Protein AF-A0A355F6Y9-F1 (afdb_monomer_lite)

Foldseek 3Di:
DPPPDDPVRVVVVLLVVLCVVPNNVVSVVVVVVVVVDDDPPVVVCCVVQPPHDPVRVVVVVVVVVDD

pLDDT: mean 85.31, std 12.87, range [46.16, 98.25]

Secondary structure (DSSP, 8-state):
------HHHHHHHHHHHHHHHH-HHHHHHHHHHHHHSPP-HHHHHHHHHTT--HHHHHHHHHHHH--

Sequence (67 aa):
MAEALTDDLLRARGMGILEANLGPVEALRFLALLSHEPFDYQSWRDKHFQGMSLEEILGRAANTTRP

Structure (mmCIF, N/CA/C/O backbone):
data_AF-A0A355F6Y9-F1
#
_entry.id   AF-A0A355F6Y9-F1
#
loop_
_atom_site.group_PDB
_atom_site.id
_atom_site.type_symbol
_atom_site.label_atom_id
_atom_site.label_alt_id
_atom_site.label_comp_id
_atom_site.label_asym_id
_atom_site.label_entity_id
_atom_site.label_seq_id
_atom_site.pdbx_PDB_ins_code
_atom_site.Cartn_x
_atom_site.Cartn_y
_atom_site.Cartn_z
_atom_site.occupancy
_atom_site.B_iso_or_equiv
_atom_site.auth_seq_id
_atom_site.auth_comp_id
_atom_site.auth_asym_id
_atom_site.auth_atom_id
_atom_site.pdbx_PDB_model_num
ATOM 1 N N . MET A 1 1 ? 6.613 -13.840 16.234 1.00 47.47 1 MET A N 1
ATOM 2 C CA . MET A 1 1 ? 6.599 -12.388 15.966 1.00 47.47 1 MET A CA 1
ATOM 3 C C . MET A 1 1 ? 6.637 -12.202 14.460 1.00 47.47 1 MET A C 1
ATOM 5 O O . MET A 1 1 ? 7.532 -12.763 13.844 1.00 47.47 1 MET A O 1
ATOM 9 N N . ALA A 1 2 ? 5.693 -11.478 13.857 1.00 51.34 2 ALA A N 1
ATOM 10 C CA . ALA A 1 2 ? 6.019 -10.821 12.596 1.00 51.34 2 ALA A CA 1
ATOM 11 C C . ALA A 1 2 ? 6.858 -9.609 13.000 1.00 51.34 2 ALA A C 1
ATOM 13 O O . ALA A 1 2 ? 6.353 -8.708 13.664 1.00 51.34 2 ALA A O 1
ATOM 14 N N . GLU A 1 3 ? 8.160 -9.671 12.750 1.00 60.75 3 GLU A N 1
ATOM 15 C CA . GLU A 1 3 ? 9.057 -8.543 12.967 1.00 60.75 3 GLU A CA 1
ATOM 16 C C . GLU A 1 3 ? 8.483 -7.327 12.231 1.00 60.75 3 GLU A C 1
ATOM 18 O O . GLU A 1 3 ? 8.150 -7.421 11.045 1.00 60.75 3 GLU A O 1
ATOM 23 N N . ALA A 1 4 ? 8.277 -6.220 12.952 1.00 68.69 4 ALA A N 1
ATOM 24 C CA . ALA A 1 4 ? 7.867 -4.976 12.325 1.00 68.69 4 ALA A CA 1
ATOM 25 C C . ALA A 1 4 ? 8.985 -4.590 11.358 1.00 68.69 4 ALA A C 1
ATOM 27 O O . ALA A 1 4 ? 10.106 -4.302 11.776 1.00 68.69 4 ALA A O 1
ATOM 28 N N . LEU A 1 5 ? 8.693 -4.680 10.062 1.00 78.50 5 LEU A N 1
ATOM 29 C CA . LEU A 1 5 ? 9.660 -4.338 9.035 1.00 78.50 5 LEU A CA 1
ATOM 30 C C . LEU A 1 5 ? 10.060 -2.882 9.242 1.00 78.50 5 LEU A C 1
ATOM 32 O O . LEU A 1 5 ? 9.194 -2.022 9.408 1.00 78.50 5 LEU A O 1
ATOM 36 N N . THR A 1 6 ? 11.362 -2.610 9.206 1.00 92.12 6 THR A N 1
ATOM 37 C CA . THR A 1 6 ? 11.828 -1.232 9.073 1.00 92.12 6 THR A CA 1
ATOM 38 C C . THR A 1 6 ? 11.218 -0.631 7.815 1.00 92.12 6 THR A C 1
ATOM 40 O O . THR A 1 6 ? 10.947 -1.345 6.844 1.00 92.12 6 THR A O 1
ATOM 43 N N . ASP A 1 7 ? 11.018 0.682 7.811 1.00 91.94 7 ASP A N 1
ATOM 44 C CA . ASP A 1 7 ? 10.408 1.366 6.676 1.00 91.94 7 ASP A CA 1
ATOM 45 C C . ASP A 1 7 ? 11.109 1.033 5.346 1.00 91.94 7 ASP A C 1
ATOM 47 O O . ASP A 1 7 ? 10.451 0.857 4.321 1.00 91.94 7 ASP A O 1
ATOM 51 N N . ASP A 1 8 ? 12.436 0.880 5.364 1.00 91.38 8 ASP A N 1
ATOM 52 C CA . ASP A 1 8 ? 13.228 0.493 4.193 1.00 91.38 8 ASP A CA 1
ATOM 53 C C . ASP A 1 8 ? 12.929 -0.932 3.724 1.00 91.38 8 ASP A C 1
ATO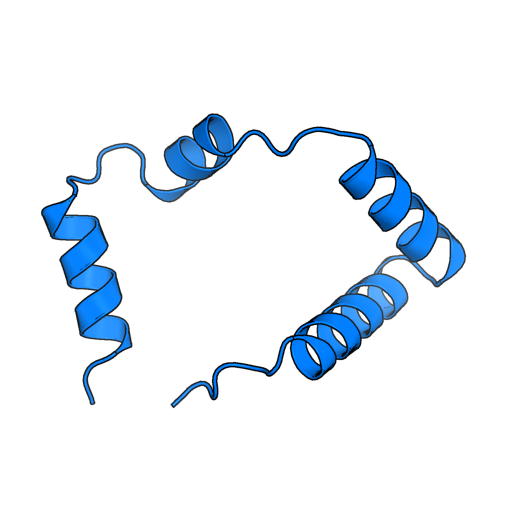M 55 O O . ASP A 1 8 ? 12.733 -1.159 2.529 1.00 91.38 8 ASP A O 1
ATOM 59 N N . LEU A 1 9 ? 12.834 -1.893 4.648 1.00 93.06 9 LEU A N 1
ATOM 60 C CA . LEU A 1 9 ? 12.487 -3.275 4.314 1.00 93.06 9 LEU A CA 1
ATOM 61 C C . LEU A 1 9 ? 11.039 -3.391 3.834 1.00 93.06 9 LEU A C 1
ATOM 63 O O . LEU A 1 9 ? 10.757 -4.150 2.904 1.00 93.06 9 LEU A O 1
ATOM 67 N N . LEU A 1 10 ? 10.124 -2.627 4.432 1.00 93.44 10 LEU A N 1
ATOM 68 C CA . LEU A 1 10 ? 8.731 -2.570 4.008 1.00 93.44 10 LEU A CA 1
ATOM 69 C C . LEU A 1 10 ? 8.616 -2.008 2.586 1.00 93.44 10 LEU A C 1
ATOM 71 O O . LEU A 1 10 ? 7.939 -2.609 1.750 1.00 93.44 10 LEU A O 1
ATOM 75 N N . ARG A 1 11 ? 9.323 -0.908 2.288 1.00 92.38 11 ARG A N 1
ATOM 76 C CA . ARG A 1 11 ? 9.384 -0.313 0.944 1.00 92.38 11 ARG A CA 1
ATOM 77 C C . ARG A 1 11 ? 9.988 -1.272 -0.077 1.00 92.38 11 ARG A C 1
ATOM 79 O O . ARG A 1 11 ? 9.385 -1.481 -1.126 1.00 92.38 11 ARG A O 1
ATOM 86 N N . ALA A 1 12 ? 11.127 -1.890 0.237 1.00 94.25 12 ALA A N 1
ATOM 87 C CA . ALA A 1 12 ? 11.793 -2.832 -0.661 1.00 94.25 12 ALA A CA 1
ATOM 88 C C . ALA A 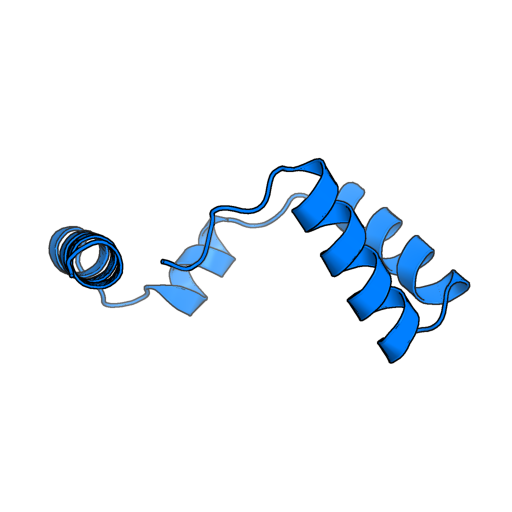1 12 ? 10.901 -4.043 -0.974 1.00 94.25 12 ALA A C 1
ATOM 90 O O . ALA A 1 12 ? 10.738 -4.423 -2.135 1.00 94.25 12 ALA A O 1
ATOM 91 N N . ARG A 1 13 ? 10.258 -4.611 0.053 1.00 96.06 13 ARG A N 1
ATOM 92 C CA . ARG A 1 13 ? 9.316 -5.723 -0.115 1.00 96.06 13 ARG A CA 1
ATOM 93 C C . ARG A 1 13 ? 8.089 -5.313 -0.926 1.00 96.06 13 ARG A C 1
ATOM 95 O O . ARG A 1 13 ? 7.670 -6.065 -1.802 1.00 96.06 13 ARG A O 1
ATOM 102 N N . GLY A 1 14 ? 7.519 -4.143 -0.641 1.00 95.12 14 GLY A N 1
ATOM 103 C CA . GLY A 1 14 ? 6.377 -3.601 -1.374 1.00 95.12 14 GLY A CA 1
ATOM 104 C C . GLY A 1 14 ? 6.695 -3.397 -2.853 1.00 95.12 14 GLY A C 1
ATOM 105 O O . GLY A 1 14 ? 5.946 -3.868 -3.706 1.00 95.12 14 GLY A O 1
ATOM 106 N N . MET A 1 15 ? 7.843 -2.786 -3.157 1.00 96.00 15 MET A N 1
ATOM 107 C CA . MET A 1 15 ? 8.296 -2.586 -4.533 1.00 96.00 15 MET A CA 1
ATOM 108 C C . MET A 1 15 ? 8.478 -3.918 -5.265 1.00 96.00 15 MET A C 1
ATOM 110 O O . MET A 1 15 ? 7.942 -4.083 -6.355 1.00 96.00 15 MET A O 1
ATOM 114 N N . GLY A 1 16 ? 9.134 -4.904 -4.642 1.00 97.44 16 GLY A N 1
ATOM 115 C CA . GLY A 1 16 ? 9.321 -6.223 -5.253 1.00 97.44 16 GLY A CA 1
ATOM 116 C C . GLY A 1 16 ? 8.003 -6.928 -5.592 1.00 97.44 16 GLY A C 1
ATOM 117 O O . GLY A 1 16 ? 7.885 -7.545 -6.648 1.00 97.44 16 GLY A O 1
ATOM 118 N N . ILE A 1 17 ? 6.979 -6.801 -4.740 1.00 97.88 17 ILE A N 1
ATOM 119 C CA . ILE A 1 17 ? 5.640 -7.344 -5.021 1.00 97.88 17 ILE A CA 1
ATOM 120 C C . ILE A 1 17 ? 4.989 -6.610 -6.198 1.00 97.88 17 ILE A C 1
ATOM 122 O O . ILE A 1 17 ? 4.407 -7.260 -7.069 1.00 97.88 17 ILE A O 1
ATOM 126 N N . LEU A 1 18 ? 5.078 -5.279 -6.239 1.00 97.38 18 LEU A N 1
ATOM 127 C CA . LEU A 1 18 ? 4.508 -4.480 -7.325 1.00 97.38 18 LEU A CA 1
ATOM 128 C C . LEU A 1 18 ? 5.168 -4.818 -8.664 1.00 97.38 18 LEU A C 1
ATOM 130 O O . LEU A 1 18 ? 4.465 -5.108 -9.628 1.00 97.38 18 LEU A O 1
ATOM 134 N N . GLU A 1 19 ? 6.499 -4.857 -8.718 1.00 97.50 19 GLU A N 1
ATOM 135 C CA . GLU A 1 19 ? 7.238 -5.203 -9.935 1.00 97.50 19 GLU A CA 1
ATOM 136 C C . GLU A 1 19 ? 6.945 -6.630 -10.403 1.00 97.50 19 GLU A C 1
ATOM 138 O O . GLU A 1 19 ? 6.757 -6.847 -11.598 1.00 97.50 19 GLU A O 1
ATOM 143 N N . ALA A 1 20 ? 6.838 -7.593 -9.481 1.00 98.12 20 ALA A N 1
ATOM 144 C CA . ALA A 1 20 ? 6.536 -8.982 -9.822 1.00 98.12 20 ALA A CA 1
ATOM 145 C C . ALA A 1 20 ? 5.140 -9.168 -10.443 1.00 98.12 20 ALA A C 1
ATOM 147 O O . ALA A 1 20 ? 4.949 -10.085 -11.238 1.00 98.12 20 ALA A O 1
ATOM 148 N N . ASN A 1 21 ? 4.168 -8.323 -10.082 1.00 98.25 21 ASN A N 1
ATOM 149 C CA . ASN A 1 21 ? 2.784 -8.450 -10.553 1.00 98.25 21 ASN A CA 1
ATOM 150 C C . ASN A 1 21 ? 2.443 -7.512 -11.718 1.00 98.25 21 ASN A C 1
ATOM 152 O O . ASN A 1 21 ? 1.603 -7.855 -12.545 1.00 98.25 21 ASN A O 1
ATOM 156 N N . LEU A 1 22 ? 3.061 -6.331 -11.778 1.00 97.69 22 LEU A N 1
ATOM 157 C CA . LEU A 1 22 ? 2.730 -5.281 -12.747 1.00 97.69 22 LEU A CA 1
ATOM 158 C C . LEU A 1 22 ? 3.845 -5.048 -13.776 1.00 97.69 22 LEU A C 1
ATOM 160 O O . LEU A 1 22 ? 3.598 -4.502 -14.848 1.00 97.69 22 LEU A O 1
ATOM 164 N N . GLY A 1 23 ? 5.077 -5.453 -13.468 1.00 97.69 23 GLY A N 1
ATOM 165 C CA . GLY A 1 23 ? 6.272 -5.012 -14.177 1.00 97.69 23 GLY A CA 1
ATOM 166 C C . GLY A 1 23 ? 6.749 -3.626 -13.714 1.00 97.69 23 GLY A C 1
ATOM 167 O O . GLY A 1 23 ? 5.998 -2.865 -13.099 1.00 97.69 23 GLY A O 1
ATOM 168 N N . PRO A 1 24 ? 8.009 -3.263 -14.009 1.00 95.81 24 PRO A N 1
ATOM 169 C CA . PRO A 1 24 ? 8.662 -2.090 -13.421 1.00 95.81 24 PRO A CA 1
ATOM 170 C C . PRO A 1 24 ? 8.019 -0.754 -13.818 1.00 95.81 24 PRO A C 1
ATOM 172 O O . PRO A 1 24 ? 7.884 0.144 -12.991 1.00 95.81 24 PRO A O 1
ATOM 175 N N . VAL A 1 25 ? 7.575 -0.615 -15.071 1.00 97.06 25 VAL A N 1
ATOM 176 C CA . VAL A 1 25 ? 6.973 0.636 -15.572 1.00 97.06 25 VAL A CA 1
ATOM 177 C C . VAL A 1 25 ? 5.612 0.896 -14.923 1.00 97.06 25 VAL A C 1
ATOM 179 O O . VAL A 1 25 ? 5.334 2.003 -14.464 1.00 97.06 25 VAL A O 1
ATOM 182 N N . GLU A 1 26 ? 4.771 -0.133 -14.851 1.00 97.81 26 GLU A N 1
ATOM 183 C CA . GLU A 1 26 ? 3.424 -0.025 -14.291 1.00 97.81 26 GLU A CA 1
ATOM 184 C C . GLU A 1 26 ? 3.442 0.100 -12.765 1.00 97.81 26 GLU A C 1
ATOM 186 O O . GLU A 1 26 ? 2.656 0.864 -12.207 1.00 97.81 26 GLU A O 1
ATOM 191 N N . ALA A 1 27 ? 4.390 -0.557 -12.089 1.00 96.81 27 ALA A N 1
ATOM 192 C CA . ALA A 1 27 ? 4.621 -0.381 -10.658 1.00 96.81 27 ALA A CA 1
ATOM 193 C C . ALA A 1 27 ? 4.952 1.080 -10.301 1.00 96.81 27 ALA A C 1
ATOM 195 O O . ALA A 1 27 ? 4.363 1.645 -9.378 1.00 96.81 27 ALA A O 1
ATOM 196 N N . LEU A 1 28 ? 5.845 1.722 -11.062 1.00 95.19 28 LEU A N 1
ATOM 197 C CA . LEU A 1 28 ? 6.184 3.133 -10.855 1.00 95.19 28 LEU A CA 1
ATOM 198 C C . LEU A 1 28 ? 4.999 4.061 -11.143 1.00 95.19 28 LEU A C 1
ATOM 200 O O . LEU A 1 28 ? 4.744 4.984 -10.368 1.00 95.19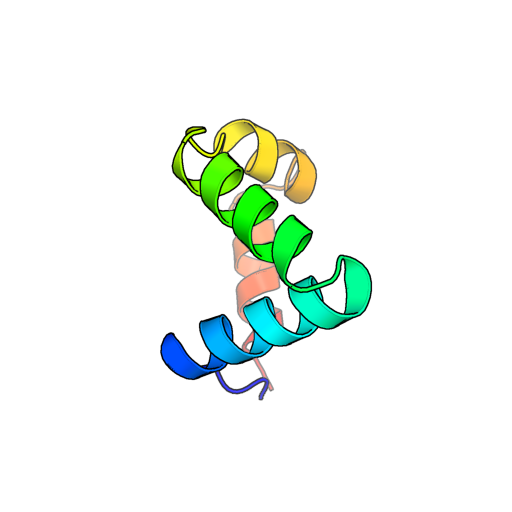 28 LEU A O 1
ATOM 204 N N . ARG A 1 29 ? 4.240 3.806 -12.219 1.00 94.62 29 ARG A N 1
ATOM 205 C CA . ARG A 1 29 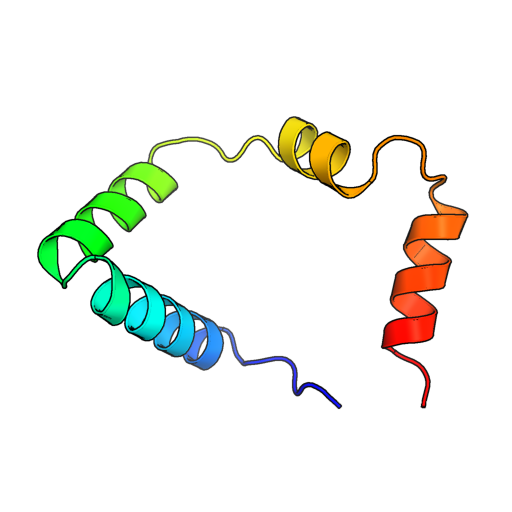? 3.031 4.584 -12.535 1.00 94.62 29 ARG A CA 1
ATOM 206 C C . ARG A 1 29 ? 1.977 4.460 -11.433 1.00 94.62 29 ARG A C 1
ATOM 208 O O . ARG A 1 29 ? 1.377 5.464 -11.061 1.00 94.62 29 ARG A O 1
ATOM 215 N N . PHE A 1 30 ? 1.788 3.260 -10.884 1.00 93.56 30 PHE A N 1
ATOM 216 C CA . PHE A 1 30 ? 0.900 3.021 -9.747 1.00 93.56 30 PHE A CA 1
ATOM 217 C C . PHE A 1 30 ? 1.317 3.833 -8.515 1.00 93.56 30 PHE A C 1
ATOM 219 O O . PHE A 1 30 ? 0.482 4.521 -7.934 1.00 93.56 30 PHE A O 1
ATOM 226 N N . LEU A 1 31 ? 2.602 3.812 -8.143 1.00 92.19 31 LEU A N 1
ATOM 227 C CA . LEU A 1 31 ? 3.100 4.592 -7.004 1.00 92.19 31 LEU A CA 1
ATOM 228 C C . LEU A 1 31 ? 2.941 6.101 -7.216 1.00 92.19 31 LEU A C 1
ATOM 230 O O . LEU A 1 31 ? 2.577 6.812 -6.281 1.00 92.19 31 LEU A O 1
ATOM 234 N N . ALA A 1 32 ? 3.165 6.586 -8.440 1.00 91.50 32 ALA A N 1
ATOM 235 C CA . ALA A 1 32 ? 2.928 7.984 -8.778 1.00 91.50 32 ALA A CA 1
ATOM 236 C C . ALA A 1 32 ? 1.453 8.359 -8.562 1.00 91.50 32 ALA A C 1
ATOM 238 O O . ALA A 1 32 ? 1.170 9.320 -7.849 1.00 91.50 32 ALA A O 1
ATOM 239 N N . LEU A 1 33 ? 0.511 7.570 -9.087 1.00 90.31 33 LEU A N 1
ATOM 240 C CA . LEU A 1 33 ? -0.926 7.797 -8.880 1.00 90.31 33 LEU A CA 1
ATOM 241 C C . LEU A 1 33 ? -1.305 7.766 -7.394 1.00 90.31 33 LEU A C 1
ATOM 243 O O . LEU A 1 33 ? -1.984 8.671 -6.918 1.00 90.31 33 LEU A O 1
ATOM 247 N N . LEU A 1 34 ? -0.784 6.790 -6.646 1.00 87.00 34 LEU A N 1
ATOM 248 C CA . LEU A 1 34 ? -1.011 6.671 -5.205 1.00 87.00 34 LEU A CA 1
ATOM 249 C C . LEU A 1 34 ? -0.502 7.895 -4.425 1.00 87.00 34 LEU A C 1
ATOM 251 O O . LEU A 1 34 ? -1.082 8.254 -3.407 1.00 87.00 34 LEU A O 1
ATOM 255 N N . SER A 1 35 ? 0.576 8.537 -4.887 1.00 82.38 35 SER A N 1
ATOM 256 C CA . SER A 1 35 ? 1.116 9.753 -4.265 1.00 82.38 35 SER A CA 1
ATOM 257 C C . SER A 1 35 ? 0.333 11.025 -4.609 1.00 82.38 35 SER A C 1
ATOM 259 O O . SER A 1 35 ? 0.391 12.002 -3.863 1.00 82.38 35 SER A O 1
ATOM 261 N N . HIS A 1 36 ? -0.385 11.022 -5.734 1.00 82.12 36 HIS A N 1
ATOM 262 C CA . HIS A 1 36 ? -1.162 12.165 -6.208 1.00 82.12 36 HIS A CA 1
ATOM 263 C C . HIS A 1 36 ? -2.581 12.200 -5.634 1.00 82.12 36 HIS A C 1
ATOM 265 O O . HIS A 1 36 ? -3.145 13.286 -5.490 1.00 82.12 36 HIS A O 1
ATOM 271 N N . GLU A 1 37 ? -3.155 11.045 -5.299 1.00 76.56 37 GLU A N 1
ATOM 272 C CA . GLU A 1 37 ? -4.499 10.959 -4.733 1.00 76.56 37 GLU A CA 1
ATOM 273 C C . GLU A 1 37 ? -4.451 10.922 -3.195 1.00 76.56 37 GLU A C 1
ATOM 275 O O . GLU A 1 37 ? -3.747 10.090 -2.618 1.00 76.56 37 GLU A O 1
ATOM 280 N N . PRO A 1 38 ? -5.195 11.796 -2.487 1.00 78.44 38 PRO A N 1
ATOM 281 C CA . PRO A 1 38 ? -5.298 11.696 -1.039 1.00 78.44 38 PRO A CA 1
ATOM 282 C C . PRO A 1 38 ? -5.953 10.363 -0.671 1.00 78.44 38 PRO A C 1
ATOM 284 O O . PRO A 1 38 ? -7.056 10.049 -1.117 1.00 78.44 38 PRO A O 1
ATOM 287 N N . PHE A 1 39 ? -5.275 9.581 0.167 1.00 81.75 39 PHE A N 1
ATOM 288 C CA . PHE A 1 39 ? -5.822 8.322 0.648 1.00 81.75 39 PHE A CA 1
ATOM 289 C C . PHE A 1 39 ? -7.041 8.584 1.535 1.00 81.75 39 PHE A C 1
ATOM 291 O O . PHE A 1 39 ? -6.924 9.180 2.609 1.00 81.75 39 PHE A O 1
ATOM 298 N N . ASP A 1 40 ? -8.210 8.112 1.103 1.00 87.44 40 ASP A N 1
ATOM 299 C CA . ASP A 1 40 ? -9.429 8.195 1.897 1.00 87.44 40 ASP A CA 1
ATOM 300 C C . ASP A 1 40 ? -9.384 7.175 3.044 1.00 87.44 40 ASP A C 1
ATOM 302 O O . ASP A 1 40 ? -9.875 6.043 2.958 1.00 87.44 40 ASP A O 1
ATOM 306 N N . TYR A 1 41 ? -8.763 7.602 4.145 1.00 80.62 41 TYR A N 1
ATOM 307 C CA . TYR A 1 41 ? -8.674 6.817 5.368 1.00 80.62 41 TYR A CA 1
ATOM 308 C C . TYR A 1 41 ? -10.055 6.445 5.916 1.00 80.62 41 TYR A C 1
ATOM 310 O O . TYR A 1 41 ? -10.202 5.384 6.521 1.00 80.62 41 TYR A O 1
ATOM 318 N N . GLN A 1 42 ? -11.075 7.280 5.701 1.00 85.50 42 GLN A N 1
ATOM 319 C CA . GLN A 1 42 ? -12.410 7.027 6.224 1.00 85.50 42 GLN A CA 1
ATOM 320 C C . GLN A 1 42 ? -13.075 5.877 5.471 1.00 85.50 42 GLN A C 1
ATOM 322 O O . GLN A 1 42 ? -13.497 4.911 6.108 1.00 85.50 42 GLN A O 1
ATOM 327 N N . SER A 1 43 ? -13.047 5.910 4.138 1.00 87.88 43 SER A N 1
ATOM 328 C CA . SER A 1 43 ? -13.526 4.802 3.304 1.00 87.88 43 SER A CA 1
ATOM 329 C C . SER A 1 43 ? -12.751 3.506 3.556 1.00 87.88 43 SER A C 1
ATOM 331 O O . SER A 1 43 ? -13.344 2.428 3.637 1.00 87.88 43 SER A O 1
ATOM 333 N N . TRP A 1 44 ? -11.425 3.586 3.718 1.00 88.75 44 TRP A N 1
ATOM 334 C CA . TRP A 1 44 ? -10.614 2.413 4.049 1.00 88.75 44 TRP A CA 1
ATOM 335 C C . TRP A 1 44 ? -10.997 1.826 5.412 1.00 88.75 44 TRP A C 1
ATOM 337 O O . TRP A 1 44 ? -11.253 0.627 5.528 1.00 88.75 44 TRP A O 1
ATOM 347 N N . ARG A 1 45 ? -11.086 2.668 6.445 1.00 86.25 45 ARG A N 1
ATOM 348 C CA . ARG A 1 45 ? -11.452 2.242 7.797 1.00 86.25 45 ARG A CA 1
ATOM 349 C C . ARG A 1 45 ? -12.842 1.617 7.815 1.00 86.25 45 ARG A C 1
ATOM 351 O O . ARG A 1 45 ? -13.007 0.565 8.424 1.00 86.25 45 ARG A O 1
ATOM 358 N N . ASP A 1 46 ? -13.809 2.218 7.131 1.00 88.44 46 ASP A N 1
ATOM 359 C CA . ASP A 1 46 ? -15.166 1.686 7.057 1.00 88.44 46 ASP A CA 1
ATOM 360 C C . ASP A 1 46 ? -15.151 0.306 6.379 1.00 88.44 46 ASP A C 1
ATOM 362 O O . ASP A 1 46 ? -15.619 -0.668 6.957 1.00 88.44 46 ASP A O 1
ATOM 366 N N . LYS A 1 47 ? -14.476 0.146 5.236 1.00 90.12 47 LYS A N 1
ATOM 367 C CA . LYS A 1 47 ? -14.353 -1.162 4.566 1.00 90.12 47 LYS A CA 1
ATOM 368 C C . LYS A 1 47 ? -13.790 -2.270 5.467 1.00 90.12 47 LYS A C 1
ATOM 370 O O . LYS A 1 47 ? -14.173 -3.430 5.319 1.00 90.12 47 LYS A O 1
ATOM 375 N N . HIS A 1 48 ? -12.850 -1.940 6.350 1.00 87.00 48 HIS A N 1
ATOM 376 C CA . HIS A 1 48 ? -12.121 -2.931 7.144 1.00 87.00 48 HIS A CA 1
ATOM 377 C C . HIS A 1 48 ? -12.666 -3.131 8.566 1.00 87.00 48 HIS A C 1
ATOM 379 O O . HIS A 1 48 ? -12.462 -4.203 9.138 1.00 87.00 48 HIS A O 1
ATOM 385 N N . PHE A 1 49 ? -13.360 -2.140 9.126 1.00 87.75 49 PHE A N 1
ATOM 386 C CA . PHE A 1 49 ? -13.792 -2.128 10.527 1.00 87.75 49 PHE A CA 1
ATOM 387 C C . PHE A 1 49 ? -15.254 -1.700 10.722 1.00 87.75 49 PHE A C 1
ATOM 389 O O . PHE A 1 49 ? -15.677 -1.465 11.855 1.00 87.75 49 PHE A O 1
ATOM 396 N N . GLN A 1 50 ? -16.050 -1.582 9.655 1.00 87.62 50 GLN A N 1
ATOM 397 C CA . GLN A 1 50 ? -17.471 -1.259 9.777 1.00 87.62 50 GLN A CA 1
ATOM 398 C C . GLN A 1 50 ? -18.195 -2.269 10.672 1.00 87.62 50 GLN A C 1
ATOM 400 O O . GLN A 1 50 ? -18.028 -3.482 10.552 1.00 87.62 50 GLN A O 1
ATOM 405 N N . GLY A 1 51 ? -19.023 -1.738 11.573 1.00 85.44 51 GLY A N 1
ATOM 406 C CA . GLY A 1 51 ? -19.779 -2.532 12.538 1.00 85.44 51 GLY A CA 1
ATOM 407 C C . GLY A 1 51 ? -18.965 -3.010 13.739 1.00 85.44 51 GLY A C 1
ATOM 408 O O . GLY A 1 51 ? -19.546 -3.657 14.602 1.00 85.44 51 GLY A O 1
ATOM 409 N N . MET A 1 52 ? -17.670 -2.682 13.816 1.00 88.06 52 MET A N 1
ATOM 410 C CA . MET A 1 52 ? -16.853 -2.976 14.987 1.00 88.06 52 MET A CA 1
ATOM 411 C C . MET A 1 52 ? -16.811 -1.790 15.950 1.00 88.06 52 MET A C 1
ATOM 413 O O . MET A 1 52 ? -16.616 -0.644 15.534 1.00 88.06 52 MET A O 1
ATOM 417 N N . SER A 1 53 ? -16.948 -2.066 17.245 1.00 87.12 53 SER A N 1
ATOM 418 C CA . SER A 1 53 ? -16.670 -1.079 18.286 1.00 87.12 53 SER A CA 1
ATOM 419 C C . SER A 1 53 ? -15.162 -0.840 18.417 1.00 87.12 53 SER A C 1
ATOM 421 O O . SER A 1 53 ? -14.332 -1.659 18.005 1.00 87.12 53 SER A O 1
ATOM 423 N N . LEU A 1 54 ? -14.784 0.291 19.017 1.00 82.12 54 LEU A N 1
ATOM 424 C CA . LEU A 1 54 ? -13.380 0.595 19.286 1.00 82.12 54 LEU A CA 1
ATOM 425 C C . LEU A 1 54 ? -12.733 -0.492 20.162 1.00 82.12 54 LEU A C 1
ATOM 427 O O . LEU A 1 54 ? -11.605 -0.905 19.904 1.00 82.12 54 LEU A O 1
ATOM 431 N N . GLU A 1 55 ? -13.459 -0.998 21.156 1.00 87.31 55 GLU A N 1
ATOM 432 C CA . GLU A 1 55 ? -13.018 -2.065 22.056 1.00 87.31 55 GLU A CA 1
ATOM 433 C C . GLU A 1 55 ? -12.743 -3.372 21.303 1.00 87.31 55 GLU A C 1
ATOM 435 O O . GLU A 1 55 ? -11.760 -4.053 21.593 1.00 87.31 55 GLU A O 1
ATOM 440 N N . GLU A 1 56 ? -13.559 -3.710 20.303 1.00 86.31 56 GLU A N 1
ATOM 441 C CA . GLU A 1 56 ? -13.355 -4.902 19.473 1.00 86.31 56 GLU A CA 1
ATOM 442 C C . GLU A 1 56 ? -12.115 -4.769 18.582 1.00 86.31 56 GLU A C 1
ATOM 444 O O . GLU A 1 56 ? -11.344 -5.724 18.438 1.00 86.31 56 GLU A O 1
ATOM 449 N N . ILE A 1 57 ? -11.886 -3.581 18.012 1.00 86.06 57 ILE A N 1
ATOM 450 C CA . ILE A 1 57 ? -10.688 -3.284 17.212 1.00 86.06 57 ILE A CA 1
ATOM 451 C C . ILE A 1 57 ? -9.434 -3.399 18.089 1.00 86.06 57 ILE A C 1
ATOM 453 O O . ILE A 1 57 ? -8.477 -4.089 17.723 1.00 86.06 57 ILE A O 1
ATOM 457 N N . LEU A 1 58 ? -9.453 -2.778 19.272 1.00 84.94 58 LEU A N 1
ATOM 458 C CA . LEU A 1 58 ? -8.344 -2.822 20.225 1.00 84.94 58 LEU A CA 1
ATOM 459 C C . LEU A 1 58 ? -8.100 -4.241 20.755 1.00 84.94 58 LEU A C 1
ATOM 461 O O . LEU A 1 58 ? -6.950 -4.669 20.849 1.00 84.94 58 LEU A O 1
ATOM 465 N N . GLY A 1 59 ? -9.160 -5.005 21.031 1.00 86.94 59 GLY A N 1
ATOM 466 C CA . GLY A 1 59 ? -9.063 -6.403 21.447 1.00 86.94 59 GLY A CA 1
ATOM 467 C C . GLY A 1 59 ? -8.383 -7.287 20.397 1.00 86.94 59 GLY A C 1
ATOM 468 O O . GLY A 1 59 ? -7.527 -8.107 20.738 1.00 86.94 59 GLY A O 1
ATOM 469 N N . ARG A 1 60 ? -8.680 -7.089 19.104 1.00 82.94 60 ARG A N 1
ATOM 470 C CA . ARG A 1 60 ? -7.990 -7.804 18.012 1.00 82.94 60 ARG A CA 1
ATOM 471 C C . ARG A 1 60 ? -6.519 -7.413 17.894 1.00 82.94 60 ARG A C 1
ATOM 473 O O . ARG A 1 60 ? -5.671 -8.293 17.732 1.00 82.94 60 ARG A O 1
ATOM 480 N N . ALA A 1 61 ? -6.203 -6.124 18.003 1.00 81.88 61 ALA A N 1
ATOM 481 C CA . ALA A 1 61 ? -4.819 -5.654 17.991 1.00 81.88 61 ALA A CA 1
ATOM 482 C C . AL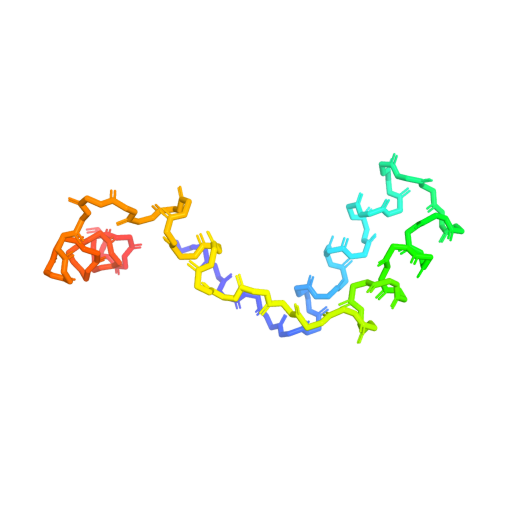A A 1 61 ? -4.007 -6.253 19.156 1.00 81.88 61 ALA A C 1
ATOM 484 O O . ALA A 1 61 ? -2.897 -6.752 18.955 1.00 81.88 61 ALA A O 1
ATOM 485 N N . ALA A 1 62 ? -4.592 -6.290 20.357 1.00 78.88 62 ALA A N 1
ATOM 486 C CA . ALA A 1 62 ? -3.972 -6.880 21.538 1.00 78.88 62 ALA A CA 1
ATOM 487 C C . ALA A 1 62 ? -3.767 -8.400 21.402 1.00 78.88 62 ALA A C 1
ATOM 489 O O . ALA A 1 62 ? -2.697 -8.896 21.744 1.00 78.88 62 ALA A O 1
ATOM 490 N N . ASN A 1 63 ? -4.737 -9.134 20.842 1.00 67.88 63 ASN A N 1
ATOM 491 C CA . ASN A 1 63 ? -4.612 -10.580 20.611 1.00 67.88 63 ASN A CA 1
ATOM 492 C C . ASN A 1 63 ? -3.578 -10.932 19.533 1.00 67.88 63 ASN A C 1
ATOM 494 O O . ASN A 1 63 ? -2.931 -11.966 19.629 1.00 67.88 63 ASN A O 1
ATOM 498 N N . THR A 1 64 ? -3.371 -10.064 18.541 1.00 58.94 64 THR A N 1
ATOM 499 C CA . THR A 1 64 ? -2.301 -10.239 17.537 1.00 58.94 64 THR A CA 1
ATOM 500 C C . THR A 1 64 ? -0.909 -9.973 18.137 1.00 58.94 64 THR A C 1
ATOM 502 O O . THR A 1 64 ? 0.105 -10.407 17.596 1.00 58.94 64 THR A O 1
ATOM 505 N N . THR A 1 65 ? -0.861 -9.280 19.279 1.00 57.59 65 THR A N 1
ATOM 506 C CA . THR A 1 65 ? 0.365 -8.868 19.982 1.00 57.59 65 THR A CA 1
ATOM 507 C C . THR A 1 65 ? 0.682 -9.760 21.195 1.00 57.59 65 THR A C 1
ATOM 509 O O . THR A 1 65 ? 1.738 -9.607 21.809 1.00 57.59 65 THR A O 1
ATOM 512 N N . ARG A 1 66 ? -0.191 -10.714 21.556 1.00 46.16 66 ARG A N 1
ATOM 513 C CA . ARG A 1 66 ? -0.020 -11.572 22.739 1.00 46.16 66 ARG A CA 1
ATOM 514 C C . ARG A 1 66 ? 0.446 -12.988 22.338 1.00 46.16 66 ARG A C 1
ATOM 516 O O . ARG A 1 66 ? -0.124 -13.535 21.398 1.00 46.16 66 ARG A O 1
ATOM 523 N N . PRO A 1 67 ? 1.481 -13.548 22.999 1.00 52.22 67 PRO A N 1
ATO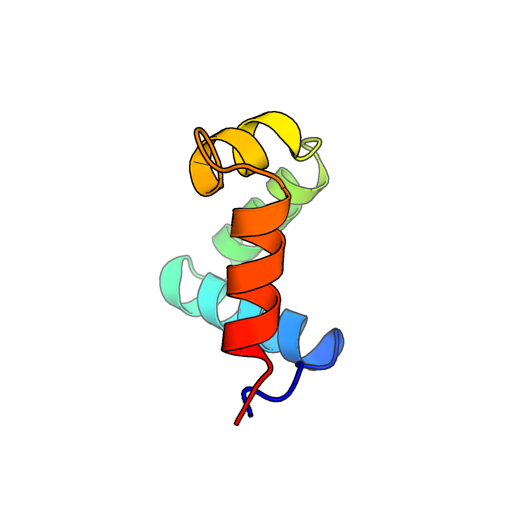M 524 C CA . PRO A 1 67 ? 2.003 -14.888 22.717 1.00 52.22 67 PRO A CA 1
ATOM 525 C C . PRO A 1 67 ? 1.020 -16.008 23.070 1.00 52.22 67 PRO A C 1
ATOM 527 O O . PRO A 1 67 ? 0.196 -15.805 23.995 1.00 52.22 67 PRO A O 1
#

Radius of gyration: 16.02 Å; chains: 1; bounding box: 33×27×38 Å